Protein AF-A0A7Z0Q313-F1 (afdb_monomer_lite)

pLDDT: mean 88.93, std 9.53, range [57.19, 98.25]

Structure (mmCIF, N/CA/C/O backbone):
data_AF-A0A7Z0Q313-F1
#
_entry.id   AF-A0A7Z0Q313-F1
#
loop_
_atom_site.group_PDB
_atom_site.id
_atom_site.type_symbol
_atom_site.label_atom_id
_atom_site.label_alt_id
_atom_site.label_comp_id
_atom_site.label_asym_id
_atom_site.label_entity_id
_atom_site.label_seq_id
_atom_site.pdbx_PDB_ins_code
_atom_site.Cartn_x
_atom_site.Cartn_y
_atom_site.Cartn_z
_atom_site.occupancy
_atom_site.B_iso_or_equiv
_atom_site.auth_seq_id
_atom_site.auth_comp_id
_atom_site.auth_asym_id
_atom_site.auth_atom_id
_atom_site.pdbx_PDB_model_num
ATOM 1 N N . PRO A 1 1 ? 11.919 3.419 -2.870 1.00 87.50 1 PRO A N 1
ATOM 2 C CA . PRO A 1 1 ? 10.670 4.150 -3.193 1.00 87.50 1 PRO A CA 1
ATOM 3 C C . PRO A 1 1 ? 10.654 4.450 -4.692 1.00 87.50 1 PRO A C 1
ATOM 5 O O . PRO A 1 1 ? 11.683 4.882 -5.207 1.00 87.50 1 PRO A O 1
ATOM 8 N N . LEU A 1 2 ? 9.529 4.216 -5.371 1.00 93.06 2 LEU A N 1
ATOM 9 C CA . LEU A 1 2 ? 9.361 4.564 -6.782 1.00 93.06 2 LEU A CA 1
ATOM 10 C C . LEU A 1 2 ? 8.771 5.970 -6.882 1.00 93.06 2 LEU A C 1
ATOM 12 O O . LEU A 1 2 ? 7.584 6.162 -6.637 1.00 93.06 2 LEU A O 1
ATOM 16 N N . VAL A 1 3 ? 9.612 6.948 -7.206 1.00 92.19 3 VAL A N 1
ATOM 17 C CA . VAL A 1 3 ? 9.169 8.329 -7.424 1.00 92.19 3 VAL A CA 1
ATOM 18 C C . VAL A 1 3 ? 8.638 8.446 -8.847 1.00 92.19 3 VAL A C 1
ATOM 20 O O . VAL A 1 3 ? 9.339 8.097 -9.796 1.00 92.19 3 VAL A O 1
ATOM 23 N N . LEU A 1 4 ? 7.405 8.927 -8.991 1.00 91.19 4 LEU A N 1
ATOM 24 C CA . LEU A 1 4 ? 6.810 9.184 -10.296 1.00 91.19 4 LEU A CA 1
ATOM 25 C C . LEU A 1 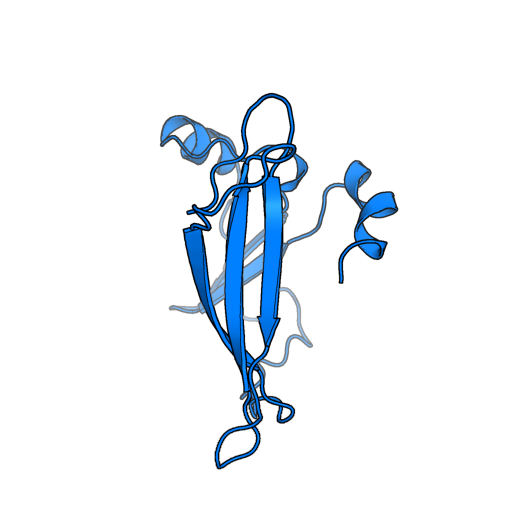4 ? 7.129 10.619 -10.729 1.00 91.19 4 LEU A C 1
ATOM 27 O O . LEU A 1 4 ? 6.913 11.543 -9.941 1.00 91.19 4 LEU A O 1
ATOM 31 N N . PRO A 1 5 ? 7.647 10.825 -11.950 1.00 90.44 5 PRO A N 1
ATOM 32 C CA . PRO A 1 5 ? 7.867 12.167 -12.457 1.00 90.44 5 PRO A CA 1
ATOM 33 C C . PRO A 1 5 ? 6.521 12.843 -12.739 1.00 90.44 5 PRO A C 1
ATOM 35 O O . PRO A 1 5 ? 5.569 12.198 -13.173 1.00 90.44 5 PRO A O 1
ATOM 38 N N . GLU A 1 6 ? 6.456 14.163 -12.556 1.00 90.19 6 GLU A N 1
ATOM 39 C CA . GLU A 1 6 ? 5.253 14.955 -12.868 1.00 90.19 6 GLU A CA 1
ATOM 40 C C . GLU A 1 6 ? 4.841 14.855 -14.345 1.00 90.19 6 GLU A C 1
ATOM 42 O O . GLU A 1 6 ? 3.678 15.046 -14.697 1.00 90.19 6 GLU A O 1
ATOM 47 N N . ARG A 1 7 ? 5.812 14.595 -15.229 1.00 89.75 7 ARG A N 1
ATOM 48 C CA . ARG A 1 7 ? 5.632 14.474 -16.677 1.00 89.75 7 ARG A CA 1
ATOM 49 C C . ARG A 1 7 ? 6.444 13.303 -17.211 1.00 89.75 7 ARG A C 1
ATOM 51 O O . ARG A 1 7 ? 7.544 13.037 -16.736 1.00 89.75 7 ARG A O 1
ATOM 58 N N . GLY A 1 8 ? 5.927 12.666 -18.255 1.00 88.56 8 GLY A N 1
ATOM 59 C CA . GLY A 1 8 ? 6.519 11.456 -18.819 1.00 88.56 8 GLY A CA 1
ATOM 60 C C . GLY A 1 8 ? 6.052 10.212 -18.070 1.00 88.56 8 GLY A C 1
ATOM 61 O O . GLY A 1 8 ? 4.932 10.168 -17.568 1.00 88.56 8 GLY A O 1
ATOM 62 N N . GLY A 1 9 ? 6.898 9.189 -18.019 1.00 90.69 9 GLY A N 1
ATOM 63 C CA . GLY A 1 9 ? 6.566 7.934 -17.360 1.00 90.69 9 GLY A CA 1
ATOM 64 C C . GLY A 1 9 ? 7.797 7.201 -16.854 1.00 90.69 9 GLY A C 1
ATOM 65 O O . GLY A 1 9 ? 8.932 7.651 -17.019 1.00 90.69 9 GLY A O 1
ATOM 66 N N . VAL A 1 10 ? 7.551 6.045 -16.252 1.00 93.44 10 VAL A N 1
ATOM 67 C CA . VAL A 1 10 ? 8.585 5.094 -15.846 1.00 93.44 10 VAL A CA 1
ATOM 68 C C . VAL A 1 10 ? 8.338 3.768 -16.550 1.00 93.44 10 VAL A C 1
ATOM 70 O O . VAL A 1 10 ? 7.198 3.310 -16.648 1.00 93.44 10 VAL A O 1
ATOM 73 N N . SER A 1 11 ? 9.403 3.145 -17.038 1.00 93.44 11 SER A N 1
ATOM 74 C CA . SER A 1 11 ? 9.369 1.752 -17.473 1.00 93.44 11 SER A CA 1
ATOM 75 C C . SER A 1 11 ? 9.367 0.868 -16.231 1.00 93.44 11 SER A C 1
ATOM 77 O O . SER A 1 11 ? 10.196 1.060 -15.341 1.00 93.44 11 SER A O 1
ATOM 79 N N . LEU A 1 12 ? 8.447 -0.094 -16.159 1.00 94.25 12 LEU A N 1
ATOM 80 C CA . LEU A 1 12 ? 8.364 -1.062 -15.066 1.00 94.25 12 LEU A CA 1
ATOM 81 C C . LEU A 1 12 ? 8.791 -2.447 -15.537 1.00 94.25 12 LEU A C 1
ATOM 83 O O . LEU A 1 12 ? 8.383 -2.902 -16.603 1.00 94.25 12 LEU A O 1
ATOM 87 N N . GLN A 1 13 ? 9.563 -3.138 -14.701 1.00 95.50 13 GLN A N 1
ATOM 88 C CA . GLN A 1 13 ? 9.922 -4.534 -14.917 1.00 95.50 13 GLN A CA 1
ATOM 89 C C . GLN A 1 13 ? 9.678 -5.338 -13.643 1.00 95.50 13 GLN A C 1
ATOM 91 O O . GLN A 1 13 ? 10.228 -5.040 -12.581 1.00 95.50 13 GLN A O 1
ATOM 96 N N . VAL A 1 14 ? 8.874 -6.392 -13.765 1.00 97.25 14 VAL A N 1
ATOM 97 C CA . VAL A 1 14 ? 8.660 -7.382 -12.708 1.00 97.25 14 VAL A CA 1
ATOM 98 C C . VAL A 1 14 ? 9.361 -8.666 -13.124 1.00 97.25 14 VAL A C 1
ATOM 100 O O . VAL A 1 14 ? 8.997 -9.281 -14.124 1.00 97.25 14 VAL A O 1
ATOM 103 N N . VAL A 1 15 ? 10.384 -9.061 -12.371 1.00 97.81 15 VAL A N 1
ATOM 104 C CA . VAL A 1 15 ? 11.167 -10.269 -12.652 1.00 97.81 15 VAL A CA 1
ATOM 105 C C . VAL A 1 15 ? 10.737 -11.360 -11.689 1.00 97.81 15 VAL A C 1
ATOM 107 O O . VAL A 1 15 ? 10.855 -11.191 -10.474 1.00 97.81 15 VAL A O 1
ATOM 110 N N . VAL A 1 16 ? 10.268 -12.479 -12.238 1.00 97.69 16 VAL A N 1
ATOM 111 C CA . VAL A 1 16 ? 9.929 -13.692 -11.489 1.00 97.69 16 VAL A CA 1
ATOM 112 C C . VAL A 1 16 ? 10.971 -14.756 -11.806 1.00 97.69 16 VAL A C 1
ATOM 114 O O . VAL A 1 16 ? 11.135 -15.151 -12.960 1.00 97.69 16 VAL A O 1
ATOM 117 N N . GLY A 1 17 ? 11.690 -15.206 -10.782 1.00 95.94 17 GLY A N 1
ATOM 118 C CA . GLY A 1 17 ? 12.730 -16.214 -10.932 1.00 95.94 17 GLY A CA 1
ATOM 119 C C . GLY A 1 17 ? 12.196 -17.640 -11.084 1.00 95.94 17 GLY A C 1
ATOM 120 O O . GLY A 1 17 ? 10.992 -17.928 -11.011 1.00 95.94 17 GLY A O 1
ATOM 121 N N . ALA A 1 18 ? 13.139 -18.563 -11.275 1.00 95.69 18 ALA A N 1
ATOM 122 C CA . ALA A 1 18 ? 12.864 -19.991 -11.201 1.00 95.69 18 ALA A CA 1
ATOM 123 C C . ALA A 1 18 ? 12.277 -20.362 -9.828 1.00 95.69 18 ALA A C 1
ATOM 125 O O . ALA A 1 18 ? 12.472 -19.655 -8.841 1.00 95.69 18 ALA A O 1
ATOM 126 N N . ALA A 1 19 ? 11.527 -21.463 -9.778 1.00 94.25 19 ALA A N 1
ATOM 127 C CA . ALA A 1 19 ? 11.061 -21.986 -8.503 1.00 94.25 19 ALA A CA 1
ATOM 128 C C . ALA A 1 19 ? 12.263 -22.469 -7.684 1.00 94.25 19 ALA A C 1
ATOM 130 O O . ALA A 1 19 ? 13.128 -23.167 -8.212 1.00 94.25 19 ALA A O 1
ATOM 131 N N . GLU A 1 20 ? 12.296 -22.082 -6.416 1.00 91.44 20 GLU A N 1
ATOM 132 C CA . GLU A 1 20 ? 13.240 -22.594 -5.428 1.00 91.44 20 GLU A CA 1
ATOM 133 C C . GLU A 1 20 ? 12.702 -23.879 -4.784 1.00 91.44 20 GLU A C 1
ATOM 135 O O . GLU A 1 20 ? 11.534 -24.253 -4.958 1.00 91.44 20 GLU A O 1
ATOM 140 N N . ASP A 1 21 ? 13.545 -24.523 -3.977 1.00 8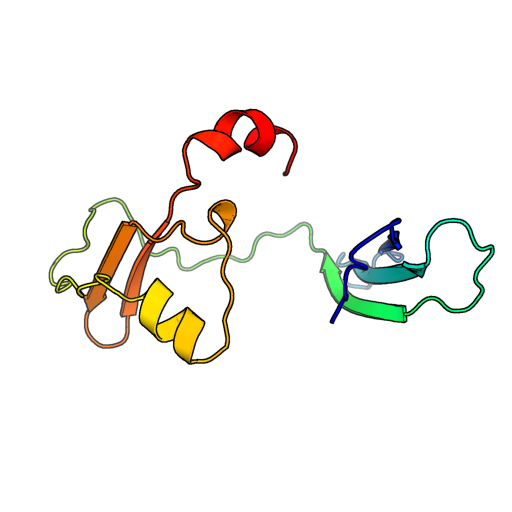1.38 21 ASP A N 1
ATOM 141 C CA . ASP A 1 21 ? 13.131 -25.611 -3.096 1.00 81.38 21 ASP A CA 1
ATOM 142 C C . ASP A 1 21 ? 11.949 -25.156 -2.217 1.00 81.38 21 ASP A C 1
ATOM 144 O O . ASP A 1 21 ? 11.988 -24.110 -1.566 1.00 81.38 21 ASP A O 1
ATOM 148 N N . GLY A 1 22 ? 10.855 -25.924 -2.234 1.00 82.19 22 GLY A N 1
ATOM 149 C CA . GLY A 1 22 ? 9.590 -25.552 -1.585 1.00 82.19 22 GLY A CA 1
ATOM 150 C C . GLY A 1 22 ? 8.592 -24.805 -2.482 1.00 82.19 22 GLY A C 1
ATOM 151 O O . GLY A 1 22 ? 7.521 -24.431 -2.012 1.00 82.19 22 GLY A O 1
ATOM 152 N N . GLY A 1 23 ? 8.897 -24.605 -3.770 1.00 89.06 23 GLY A N 1
ATOM 153 C CA . GLY A 1 23 ? 7.931 -24.169 -4.789 1.00 89.06 23 GLY A CA 1
ATOM 154 C C . GLY A 1 23 ? 7.639 -22.667 -4.829 1.00 89.06 23 GLY A C 1
ATOM 155 O O . GLY A 1 23 ? 6.857 -22.219 -5.672 1.00 89.06 23 GLY A O 1
ATOM 156 N N . ARG A 1 24 ? 8.276 -21.875 -3.960 1.00 93.81 24 ARG A N 1
ATOM 157 C CA . ARG A 1 24 ? 8.216 -20.409 -4.019 1.00 93.81 24 ARG A CA 1
ATOM 158 C C . ARG A 1 24 ? 9.094 -19.869 -5.149 1.00 93.81 24 ARG A C 1
ATOM 160 O O . ARG A 1 24 ? 10.068 -20.504 -5.546 1.00 93.81 24 ARG A O 1
ATOM 167 N N . ARG A 1 25 ? 8.779 -18.676 -5.648 1.00 96.56 25 ARG A N 1
ATOM 168 C CA . ARG A 1 25 ? 9.549 -17.988 -6.697 1.00 96.56 25 ARG A CA 1
ATOM 169 C C . ARG A 1 25 ? 9.994 -16.620 -6.203 1.00 96.56 25 ARG A C 1
ATOM 171 O O . ARG A 1 25 ? 9.129 -15.874 -5.744 1.00 96.56 25 ARG A O 1
ATOM 178 N N . PRO A 1 26 ? 11.281 -16.251 -6.298 1.00 97.19 26 PRO A N 1
ATOM 179 C CA . PRO A 1 26 ? 11.695 -14.896 -5.984 1.00 97.19 26 PRO A CA 1
ATOM 180 C C . PRO A 1 26 ? 11.064 -13.931 -6.993 1.00 97.19 26 PRO A C 1
ATOM 182 O O . PRO A 1 26 ? 11.018 -14.209 -8.193 1.00 97.19 26 PRO A O 1
ATOM 185 N N . VAL A 1 27 ? 10.572 -12.800 -6.502 1.00 98.06 27 VAL A N 1
ATOM 186 C CA . VAL A 1 27 ? 10.024 -11.711 -7.313 1.00 98.06 27 VAL A CA 1
ATOM 187 C C . VAL A 1 27 ? 10.742 -10.416 -6.978 1.00 98.06 27 VAL A C 1
ATOM 189 O O . VAL A 1 27 ? 11.032 -10.134 -5.815 1.00 98.06 27 VAL A O 1
ATOM 192 N N . THR A 1 28 ? 11.039 -9.618 -7.997 1.00 98.25 28 THR A N 1
ATOM 193 C CA . THR A 1 28 ? 11.615 -8.279 -7.834 1.00 98.25 28 THR A CA 1
ATOM 194 C C . THR A 1 28 ? 10.922 -7.285 -8.754 1.00 98.25 28 THR A C 1
ATOM 196 O O . THR A 1 28 ? 10.525 -7.636 -9.864 1.00 98.25 28 THR A O 1
ATOM 199 N N . VAL A 1 29 ? 10.768 -6.048 -8.282 1.00 98.00 29 VAL A N 1
ATOM 200 C CA . VAL A 1 29 ? 10.154 -4.947 -9.034 1.00 98.00 29 VAL A CA 1
ATOM 201 C C . VAL A 1 29 ? 11.201 -3.868 -9.251 1.00 98.00 29 VAL A C 1
ATOM 203 O O . VAL A 1 29 ? 11.780 -3.358 -8.286 1.00 98.00 29 VAL A O 1
ATOM 206 N N . HIS A 1 30 ? 11.423 -3.520 -10.513 1.00 96.81 30 HIS A N 1
ATOM 207 C CA . HIS A 1 30 ? 12.378 -2.513 -10.945 1.00 96.81 30 HIS A CA 1
ATOM 208 C C . HIS A 1 30 ? 11.693 -1.417 -11.756 1.00 96.81 30 HIS A C 1
ATOM 210 O O . HIS A 1 30 ? 10.663 -1.653 -12.394 1.00 96.81 30 HIS A O 1
ATOM 216 N N . SER A 1 31 ? 12.295 -0.231 -11.764 1.00 95.62 31 SER A N 1
ATOM 217 C CA . SER A 1 31 ? 11.926 0.829 -12.695 1.00 95.62 31 SER A CA 1
ATOM 218 C C . SER A 1 31 ? 13.143 1.500 -13.318 1.00 95.62 31 SER A C 1
ATOM 220 O O . SER A 1 31 ? 14.213 1.542 -12.708 1.00 95.62 31 SER A O 1
ATOM 222 N N . ALA A 1 32 ? 12.928 2.110 -14.475 1.00 93.62 32 ALA A N 1
ATOM 223 C CA . ALA A 1 32 ? 13.839 3.054 -15.112 1.00 93.62 32 ALA A CA 1
ATOM 224 C C . ALA A 1 32 ? 13.023 4.221 -15.709 1.00 93.62 32 ALA A C 1
ATOM 226 O O . ALA A 1 32 ? 11.807 4.073 -15.885 1.00 93.62 32 ALA A O 1
ATOM 227 N N . PRO A 1 33 ? 13.632 5.382 -16.004 1.00 90.69 33 PRO A N 1
ATOM 228 C CA . PRO A 1 33 ? 12.973 6.429 -16.786 1.00 90.69 33 PRO A CA 1
ATOM 229 C C . PRO A 1 33 ? 12.409 5.874 -18.105 1.00 90.69 33 PRO A C 1
ATOM 231 O O . PRO A 1 33 ? 13.028 5.022 -18.742 1.00 90.69 33 PRO A O 1
ATOM 234 N N . ALA A 1 34 ? 11.214 6.311 -18.510 1.00 85.88 34 ALA A N 1
ATOM 235 C CA . ALA A 1 34 ? 10.633 5.876 -19.779 1.00 85.88 34 ALA A CA 1
ATOM 236 C C . ALA A 1 34 ? 11.289 6.581 -20.977 1.00 85.88 34 ALA A C 1
ATOM 238 O O . ALA A 1 34 ? 11.569 7.775 -20.918 1.00 85.88 34 ALA A O 1
ATOM 239 N N . GLY A 1 35 ? 11.445 5.858 -22.091 1.00 76.12 35 GLY A N 1
ATOM 240 C CA . GLY A 1 35 ? 11.919 6.417 -23.366 1.00 76.12 35 GLY A CA 1
ATOM 241 C C . GLY A 1 35 ? 13.439 6.504 -23.523 1.00 76.12 35 GLY A C 1
ATOM 242 O O . GLY A 1 35 ? 13.905 6.952 -24.565 1.00 76.12 35 GLY A O 1
ATOM 243 N N . GLU A 1 36 ? 14.200 6.048 -22.532 1.00 68.12 36 GLU A N 1
ATOM 244 C CA . GLU A 1 36 ? 15.647 5.874 -22.622 1.00 68.12 36 GLU A CA 1
ATOM 245 C C . GLU A 1 36 ? 15.963 4.375 -22.597 1.00 68.12 36 GLU A C 1
ATOM 247 O O . GLU A 1 36 ? 15.424 3.643 -21.761 1.00 68.12 36 GLU A O 1
ATOM 252 N N . ASP A 1 37 ? 16.849 3.918 -23.489 1.00 66.69 37 ASP A N 1
ATOM 253 C CA . ASP A 1 37 ? 17.534 2.632 -23.328 1.00 66.69 37 ASP A CA 1
ATOM 254 C C . ASP A 1 37 ? 18.472 2.776 -22.125 1.00 66.69 37 ASP A C 1
ATOM 256 O O . ASP A 1 37 ? 19.640 3.150 -22.228 1.00 66.69 37 ASP A O 1
ATOM 260 N N . SER A 1 38 ? 17.882 2.612 -20.947 1.00 66.31 38 SER A N 1
ATOM 261 C CA . SER A 1 38 ? 18.522 2.830 -19.665 1.00 66.31 38 SER A CA 1
ATOM 262 C C . SER A 1 38 ? 19.050 1.503 -19.134 1.00 66.31 38 SER A C 1
ATOM 264 O O . SER A 1 38 ? 18.290 0.590 -18.805 1.00 66.31 38 SER A O 1
ATOM 266 N N . ASP A 1 39 ? 20.370 1.431 -18.974 1.00 72.44 39 ASP A N 1
ATOM 267 C CA . ASP A 1 39 ? 21.031 0.361 -18.220 1.00 72.44 39 ASP A CA 1
ATOM 268 C C . ASP A 1 39 ? 20.862 0.540 -16.693 1.00 72.44 39 ASP A C 1
ATOM 270 O O . ASP A 1 39 ? 21.267 -0.315 -15.903 1.00 72.44 39 ASP A O 1
ATOM 274 N N . SER A 1 40 ? 20.253 1.645 -16.245 1.00 84.38 40 SER A N 1
ATOM 275 C CA . SER A 1 40 ? 20.157 2.056 -14.839 1.00 84.38 40 SER A CA 1
ATOM 276 C C . SER A 1 40 ? 18.805 1.720 -14.199 1.00 84.38 40 SER A C 1
ATOM 278 O O . SER A 1 40 ? 18.105 2.570 -13.645 1.00 84.38 40 SER A O 1
ATOM 280 N N . TRP A 1 41 ? 18.454 0.434 -14.202 1.00 94.38 41 TRP A N 1
ATOM 281 C CA . TRP A 1 41 ? 17.291 -0.067 -13.468 1.00 94.38 41 TRP A CA 1
ATOM 282 C C . TRP A 1 41 ? 17.482 0.043 -11.951 1.00 94.38 41 TRP A C 1
ATOM 284 O O . TRP A 1 41 ? 18.464 -0.438 -11.385 1.00 94.38 41 TRP A O 1
ATOM 294 N N . THR A 1 42 ? 16.497 0.620 -11.263 1.00 95.38 42 THR A N 1
ATOM 295 C CA . THR A 1 42 ? 16.459 0.700 -9.796 1.00 95.38 42 THR A CA 1
ATOM 296 C C . THR A 1 42 ? 15.469 -0.311 -9.240 1.00 95.38 42 THR A C 1
ATOM 298 O O . THR A 1 42 ? 14.307 -0.330 -9.643 1.00 95.38 42 THR A O 1
ATOM 301 N N . ARG A 1 43 ? 15.902 -1.141 -8.284 1.00 97.00 43 ARG A N 1
ATOM 302 C CA . ARG A 1 43 ? 15.030 -2.091 -7.582 1.00 97.00 43 ARG A CA 1
ATOM 303 C C . ARG A 1 43 ? 14.272 -1.402 -6.449 1.00 97.00 43 ARG A C 1
ATOM 305 O O . ARG A 1 43 ? 14.891 -0.806 -5.571 1.00 97.00 43 ARG A O 1
ATOM 312 N N . HIS A 1 44 ? 12.950 -1.559 -6.422 1.00 97.44 44 HIS A N 1
ATOM 313 C CA . HIS A 1 44 ? 12.067 -0.964 -5.406 1.00 97.44 44 HIS A CA 1
ATOM 314 C C . HIS A 1 44 ? 11.529 -1.968 -4.401 1.00 97.44 44 HIS A C 1
ATOM 316 O O . HIS A 1 44 ? 11.324 -1.618 -3.242 1.00 97.44 44 HIS A O 1
ATOM 322 N N . ALA A 1 45 ? 11.303 -3.203 -4.844 1.00 97.56 45 ALA A N 1
ATOM 323 C CA . ALA A 1 45 ? 10.779 -4.270 -4.008 1.00 97.56 45 ALA A CA 1
ATOM 324 C C . ALA A 1 45 ? 11.406 -5.616 -4.381 1.00 97.56 45 ALA A C 1
ATOM 326 O O . ALA A 1 45 ? 11.789 -5.853 -5.531 1.00 97.56 45 ALA A O 1
ATOM 327 N N . SER A 1 46 ? 11.484 -6.502 -3.395 1.00 97.25 46 SER A N 1
ATOM 328 C CA . SER A 1 46 ? 11.889 -7.897 -3.548 1.00 97.25 46 SER A CA 1
ATOM 329 C C . SER A 1 46 ? 11.111 -8.763 -2.567 1.00 97.25 46 SER A C 1
ATOM 331 O O . SER A 1 46 ? 10.884 -8.341 -1.435 1.00 97.25 46 SER A O 1
ATOM 333 N N . GLY A 1 47 ? 10.750 -9.973 -2.972 1.00 96.06 47 GLY A N 1
ATOM 334 C CA . GLY A 1 47 ? 10.017 -10.909 -2.128 1.00 96.06 47 GLY A CA 1
ATOM 335 C C . GLY A 1 47 ? 9.880 -12.273 -2.784 1.00 96.06 47 GLY A C 1
ATOM 336 O O . GLY A 1 47 ? 10.659 -12.619 -3.672 1.00 96.06 47 GLY A O 1
ATOM 337 N N . TYR A 1 48 ? 8.871 -13.031 -2.362 1.00 95.56 48 TYR A N 1
ATOM 338 C CA . TYR A 1 48 ? 8.566 -14.347 -2.914 1.00 95.56 48 TYR A CA 1
ATOM 339 C C . TYR A 1 48 ? 7.084 -14.475 -3.248 1.00 95.56 48 TYR A C 1
ATOM 341 O O . TYR A 1 48 ? 6.228 -14.002 -2.504 1.00 95.56 48 TYR A O 1
ATOM 349 N N . LEU A 1 49 ? 6.797 -15.168 -4.344 1.00 94.19 49 LEU A N 1
ATOM 350 C CA . LEU A 1 49 ? 5.471 -15.656 -4.697 1.00 94.19 49 LEU A CA 1
ATOM 351 C C . LEU A 1 49 ? 5.365 -17.123 -4.284 1.00 94.19 49 LEU A C 1
ATOM 353 O O . LEU A 1 49 ? 6.279 -17.907 -4.541 1.00 94.19 49 LEU A O 1
ATOM 357 N N . THR A 1 50 ? 4.249 -17.500 -3.675 1.00 92.06 50 THR A N 1
ATOM 358 C CA . THR A 1 50 ? 3.923 -18.885 -3.322 1.00 92.06 50 THR A CA 1
ATOM 359 C C . THR A 1 50 ? 2.533 -19.228 -3.849 1.00 92.06 50 THR A C 1
ATOM 361 O O . THR A 1 50 ? 1.685 -18.349 -3.975 1.00 92.06 50 THR A O 1
ATOM 364 N N . SER A 1 51 ? 2.309 -20.498 -4.189 1.00 86.56 51 SER A N 1
ATOM 365 C CA . SER A 1 51 ? 0.984 -20.999 -4.584 1.00 86.56 51 SER A CA 1
ATOM 366 C C . SER A 1 51 ? 0.120 -21.382 -3.380 1.00 86.56 51 SER A C 1
ATOM 368 O O . SER A 1 51 ? -1.099 -21.476 -3.497 1.00 86.56 51 SER A O 1
ATOM 370 N N . THR A 1 52 ? 0.737 -21.584 -2.216 1.00 83.19 52 THR A N 1
ATOM 371 C CA . THR A 1 52 ? 0.044 -21.883 -0.965 1.00 83.19 52 THR A CA 1
ATOM 372 C C . THR A 1 52 ? -0.391 -20.588 -0.299 1.00 83.19 52 THR A C 1
ATOM 374 O O . THR A 1 52 ? 0.450 -19.775 0.087 1.00 83.19 52 THR A O 1
ATOM 377 N N . ALA A 1 53 ? -1.699 -20.418 -0.119 1.00 74.12 53 ALA A N 1
ATOM 378 C CA . ALA A 1 53 ? -2.210 -19.395 0.779 1.00 74.12 53 ALA A CA 1
ATOM 379 C C . ALA A 1 53 ? -1.719 -19.694 2.210 1.00 74.12 53 ALA A C 1
ATOM 381 O O . ALA A 1 53 ? -1.738 -20.860 2.625 1.00 74.12 53 ALA A O 1
ATOM 382 N N . PRO A 1 54 ? -1.278 -18.682 2.976 1.00 69.44 54 PRO A N 1
ATOM 383 C CA . PRO A 1 54 ? -1.104 -18.837 4.410 1.00 69.44 54 PRO A CA 1
ATOM 384 C C . PRO A 1 54 ? -2.408 -19.366 5.014 1.00 69.44 54 PRO A C 1
ATOM 386 O O . PRO A 1 54 ? -3.493 -18.925 4.637 1.00 69.44 54 PRO A O 1
ATOM 389 N N . VAL A 1 55 ? -2.314 -20.307 5.955 1.00 63.84 55 VAL A N 1
ATOM 390 C CA . VAL A 1 55 ? -3.463 -20.656 6.794 1.00 63.84 55 VAL A CA 1
ATOM 391 C C . VAL A 1 55 ? -3.681 -19.467 7.722 1.00 63.84 55 VAL A C 1
ATOM 393 O O . VAL A 1 55 ? -3.068 -19.380 8.785 1.00 63.84 55 VAL A O 1
ATOM 396 N N . GLU A 1 56 ? -4.472 -18.493 7.285 1.00 64.94 56 GLU A N 1
ATOM 397 C CA . GLU A 1 56 ? -4.848 -17.386 8.151 1.00 64.94 56 GLU A CA 1
ATOM 398 C C . GLU A 1 56 ? -5.740 -17.916 9.274 1.00 64.94 56 GLU A C 1
ATOM 400 O O . GLU A 1 56 ? -6.747 -18.587 9.039 1.00 64.94 56 GLU A O 1
ATOM 405 N N . ALA A 1 57 ? -5.395 -17.568 10.514 1.00 57.19 57 ALA A N 1
ATOM 406 C CA . ALA A 1 57 ? -6.357 -17.544 11.605 1.00 57.19 57 ALA A CA 1
ATOM 407 C C . ALA A 1 57 ? -7.314 -16.373 11.330 1.00 57.19 57 ALA A C 1
ATOM 409 O O . ALA A 1 57 ? -7.158 -15.287 11.882 1.00 57.19 57 ALA A O 1
ATOM 410 N N . GLY A 1 58 ? -8.226 -16.562 10.374 1.00 58.88 58 GLY A N 1
ATOM 411 C CA . GLY A 1 58 ? -9.115 -15.511 9.900 1.00 58.88 58 GLY A CA 1
ATOM 412 C C . GLY A 1 58 ? -9.963 -14.970 11.045 1.00 58.88 58 GLY A C 1
ATOM 413 O O . GLY A 1 58 ? -10.698 -15.716 11.695 1.00 58.88 58 GLY A O 1
ATOM 414 N N . VAL A 1 59 ? -9.878 -13.663 11.288 1.00 63.62 59 VAL A N 1
ATOM 415 C CA . VAL A 1 59 ? -10.882 -12.967 12.092 1.00 63.62 59 VAL A CA 1
ATOM 416 C C . VAL A 1 59 ? -12.193 -13.066 11.322 1.00 63.62 59 VAL A C 1
ATOM 418 O O . VAL A 1 59 ? -12.315 -12.571 10.204 1.00 63.62 59 VAL A O 1
ATOM 421 N N . VAL A 1 60 ? -13.173 -13.754 11.900 1.00 66.62 60 VAL A N 1
ATOM 422 C CA . VAL A 1 60 ? -14.478 -13.941 11.268 1.00 66.62 60 VAL A CA 1
ATOM 423 C C . VAL A 1 60 ? -15.236 -12.610 11.321 1.00 66.62 60 VAL A C 1
ATOM 425 O O . VAL A 1 60 ? -15.775 -12.233 12.358 1.00 66.62 60 VAL A O 1
ATOM 428 N N . LEU A 1 61 ? -15.276 -11.890 10.196 1.00 74.19 61 LEU A N 1
ATOM 429 C CA . LEU A 1 61 ? -15.965 -10.599 10.030 1.00 74.19 61 LEU A CA 1
ATOM 430 C C . LEU A 1 61 ? -17.483 -10.743 9.797 1.00 74.19 61 LEU A C 1
ATOM 432 O O . LEU A 1 61 ? -18.094 -9.932 9.110 1.00 74.19 61 LEU A O 1
ATOM 436 N N . THR A 1 62 ? -18.122 -11.787 10.331 1.00 80.81 62 THR A N 1
ATOM 437 C CA . THR A 1 62 ? -19.565 -12.025 10.125 1.00 80.81 62 THR A CA 1
ATOM 438 C C . THR A 1 62 ? -20.461 -11.031 10.867 1.00 80.81 62 THR A C 1
ATOM 440 O O . THR A 1 62 ? -21.662 -11.002 10.620 1.00 80.81 62 THR A O 1
ATOM 443 N N . GLU A 1 63 ? -19.904 -10.237 11.784 1.00 84.75 63 GLU A N 1
ATOM 444 C CA . GLU A 1 63 ? -20.609 -9.186 12.520 1.00 84.75 63 GLU A CA 1
ATOM 445 C C . GLU A 1 63 ? -19.842 -7.864 12.390 1.00 84.75 63 GLU A C 1
ATOM 447 O O . GLU A 1 63 ? -18.664 -7.788 12.751 1.00 84.75 63 GLU A O 1
ATOM 452 N N . TRP A 1 64 ? -20.511 -6.838 11.853 1.00 86.75 64 TRP A N 1
ATOM 453 C CA . TRP A 1 64 ? -19.923 -5.528 11.578 1.00 86.75 64 TRP A CA 1
ATOM 454 C C . TRP A 1 64 ? -20.865 -4.385 11.999 1.00 86.75 64 TRP A C 1
ATOM 456 O O . TRP A 1 64 ? -22.035 -4.405 11.607 1.00 86.75 64 TRP A O 1
ATOM 466 N N . PRO A 1 65 ? -20.382 -3.378 12.751 1.00 88.12 65 PRO A N 1
ATOM 467 C CA . PRO A 1 65 ? -19.053 -3.315 13.356 1.00 88.12 65 PRO A CA 1
ATOM 468 C C . PRO A 1 65 ? -18.859 -4.391 14.446 1.00 88.12 65 PRO A C 1
ATOM 470 O O . PRO A 1 65 ? -19.842 -4.890 14.999 1.00 88.12 65 PRO A O 1
ATOM 473 N N . PRO A 1 66 ? -17.612 -4.791 14.756 1.00 88.38 66 PRO A N 1
ATOM 474 C CA . PRO A 1 66 ? -17.360 -5.887 15.689 1.00 88.38 66 PRO A CA 1
ATOM 475 C C . PRO A 1 66 ? -17.911 -5.606 17.091 1.00 88.38 66 PRO A C 1
ATOM 477 O O . PRO A 1 66 ? -17.810 -4.489 17.603 1.00 88.38 66 PRO A O 1
ATOM 480 N N . ARG A 1 67 ? -18.442 -6.637 17.765 1.00 87.81 67 ARG A N 1
ATOM 481 C CA . ARG A 1 67 ? -18.906 -6.505 19.158 1.00 87.81 67 ARG A CA 1
ATOM 482 C C . ARG A 1 67 ? -17.803 -5.978 20.061 1.00 87.81 67 ARG A C 1
ATOM 484 O O . ARG A 1 67 ? -16.657 -6.430 19.982 1.00 87.81 67 ARG A O 1
ATOM 491 N N . GLN A 1 68 ? -18.208 -5.101 20.981 1.00 89.75 68 GLN A N 1
ATOM 492 C CA . GLN A 1 68 ? -17.336 -4.487 21.986 1.00 89.75 68 GLN A CA 1
ATOM 493 C C . GLN A 1 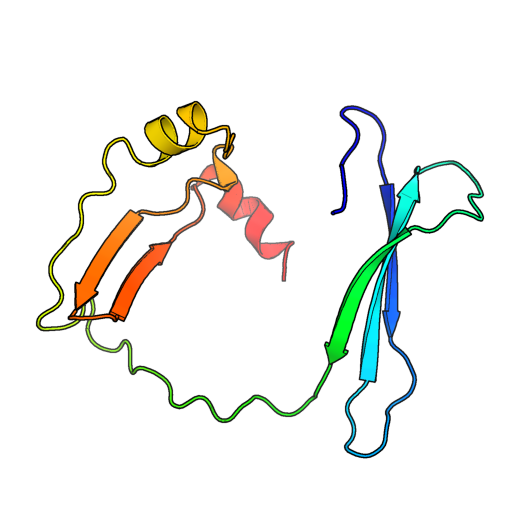68 ? -16.194 -3.656 21.374 1.00 89.75 68 GLN A C 1
ATOM 495 O O . GLN A 1 68 ? -15.202 -3.397 22.053 1.00 89.75 68 GLN A O 1
ATOM 500 N N . ALA A 1 69 ? -16.305 -3.270 20.099 1.00 93.94 69 ALA A N 1
ATOM 501 C CA . ALA A 1 69 ? -15.402 -2.315 19.482 1.00 93.94 69 ALA A CA 1
ATOM 502 C C . ALA A 1 69 ? -16.011 -0.912 19.565 1.00 93.94 69 ALA A C 1
ATOM 504 O O . ALA A 1 69 ? -17.152 -0.689 19.158 1.00 93.94 69 ALA A O 1
ATOM 505 N N . GLU A 1 70 ? -15.237 0.031 20.088 1.00 96.12 70 GLU A N 1
ATOM 506 C CA . GLU A 1 70 ? -15.655 1.423 20.229 1.00 96.12 70 GLU A CA 1
ATOM 507 C C . GLU A 1 70 ? -15.330 2.195 18.945 1.00 96.12 70 GLU A C 1
ATOM 509 O O . GLU A 1 70 ? -14.218 2.047 18.423 1.00 96.12 70 GLU A O 1
ATOM 514 N N . PRO A 1 71 ? -16.256 3.014 18.417 1.00 95.50 71 PRO A N 1
ATOM 515 C CA . PRO A 1 71 ? -15.986 3.835 17.245 1.00 95.50 71 PRO A CA 1
ATOM 516 C C . PRO A 1 71 ? -14.906 4.880 17.547 1.00 95.50 71 PRO A C 1
ATOM 518 O O . PRO A 1 71 ? -14.875 5.493 18.615 1.00 95.50 71 PRO A O 1
ATOM 521 N N . VAL A 1 72 ? -14.034 5.110 16.573 1.00 96.31 72 VAL A N 1
ATOM 522 C CA . VAL A 1 72 ? -12.999 6.145 16.596 1.00 96.31 72 VAL A CA 1
ATOM 523 C C . VAL A 1 72 ? -13.362 7.182 15.544 1.00 96.31 72 VAL A C 1
ATOM 525 O O . VAL A 1 72 ? -13.581 6.838 14.382 1.00 96.31 72 VAL A O 1
ATOM 528 N N . SER A 1 73 ? -13.436 8.453 15.947 1.00 93.75 73 SER A N 1
ATOM 529 C CA . SER A 1 73 ? -13.685 9.531 14.989 1.00 93.75 73 SER A CA 1
ATOM 530 C C . SER A 1 73 ? -12.538 9.623 13.984 1.00 93.75 73 SER A C 1
ATOM 532 O O . SER A 1 73 ? -11.366 9.607 14.360 1.00 93.75 73 SER A O 1
ATOM 534 N N . VAL A 1 74 ? -12.900 9.730 12.709 1.00 93.56 74 VAL A N 1
ATOM 535 C CA . VAL A 1 74 ? -11.985 9.967 11.582 1.00 93.56 74 VAL A CA 1
ATOM 536 C C . VAL A 1 74 ? -12.175 11.363 10.979 1.00 93.56 74 VAL A C 1
ATOM 538 O O . VAL A 1 74 ? -11.601 11.677 9.939 1.00 93.56 74 VAL A O 1
ATOM 541 N N . GLU A 1 75 ? -12.987 12.206 11.621 1.00 93.88 75 GLU A N 1
ATOM 542 C CA . GLU A 1 75 ? -13.203 13.593 11.209 1.00 93.88 75 GLU A CA 1
ATOM 543 C C . GLU A 1 75 ? -11.883 14.375 11.245 1.00 93.88 75 GLU A C 1
ATOM 545 O O . GLU A 1 75 ? -11.103 14.252 12.1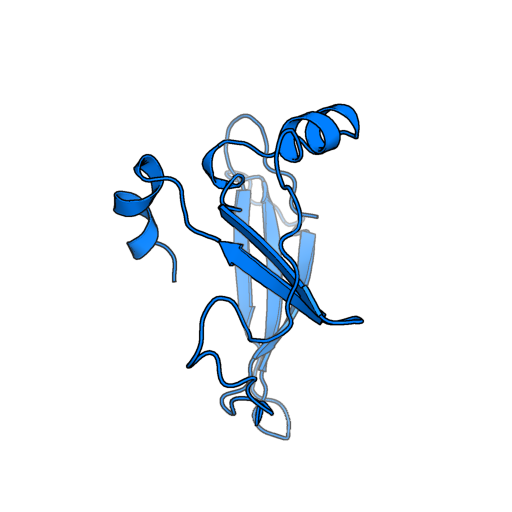89 1.00 93.88 75 GLU A O 1
ATOM 550 N N . GLY A 1 76 ? -11.600 15.133 10.183 1.00 93.25 76 GLY A N 1
ATOM 551 C CA . GLY A 1 76 ? -10.355 15.895 10.040 1.00 93.25 76 GLY A CA 1
ATOM 552 C C . GLY A 1 76 ? -9.082 15.047 9.893 1.00 93.25 76 GLY A C 1
ATOM 553 O O . GLY A 1 76 ? -7.995 15.608 9.780 1.00 93.25 76 GLY A O 1
ATOM 554 N N . LEU A 1 77 ? -9.167 13.708 9.855 1.00 94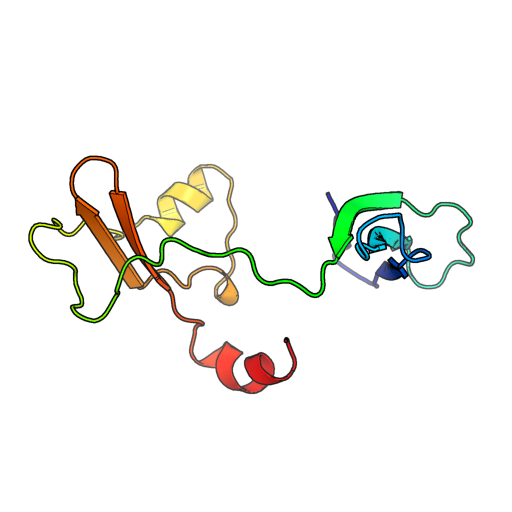.62 77 LEU A N 1
ATOM 555 C CA . LEU A 1 77 ? -7.986 12.834 9.801 1.00 94.62 77 LEU A CA 1
ATOM 556 C C . LEU A 1 77 ? -7.062 13.185 8.629 1.00 94.62 77 LEU A C 1
ATOM 558 O O . LEU A 1 77 ? -5.856 13.328 8.813 1.00 94.62 77 LEU A O 1
ATOM 562 N N . TYR A 1 78 ? -7.617 13.313 7.424 1.00 94.62 78 TYR A N 1
ATOM 563 C CA . TYR A 1 78 ? -6.819 13.587 6.229 1.00 94.62 78 TYR A CA 1
ATOM 564 C C . TYR A 1 78 ? -6.259 15.012 6.193 1.00 94.62 78 TYR A C 1
ATOM 566 O O . TYR A 1 78 ? -5.203 15.214 5.603 1.00 94.62 78 TYR A O 1
ATOM 574 N N . GLU A 1 79 ? -6.901 15.970 6.863 1.00 94.94 79 GLU A N 1
ATOM 575 C CA . GLU A 1 79 ? -6.389 17.338 7.025 1.00 94.94 79 GLU A CA 1
ATOM 576 C C . GLU A 1 79 ? -5.164 17.336 7.945 1.00 94.94 79 GLU A C 1
ATOM 578 O O . GLU A 1 79 ? -4.101 17.817 7.563 1.00 94.94 79 GLU A O 1
ATOM 583 N N . VAL A 1 80 ? -5.264 16.670 9.102 1.00 95.06 80 VAL A N 1
ATOM 584 C CA . VAL A 1 80 ? -4.137 16.491 10.033 1.00 95.06 80 VAL A CA 1
ATOM 585 C C . VAL A 1 80 ? -2.976 15.743 9.370 1.00 95.06 80 VAL A C 1
ATOM 587 O O . VAL A 1 80 ? -1.809 16.082 9.570 1.00 95.06 80 VAL A O 1
ATOM 590 N N . LEU A 1 81 ? -3.273 14.720 8.563 1.00 94.94 81 LEU A N 1
ATOM 591 C CA . LEU A 1 81 ? -2.257 13.993 7.802 1.00 94.94 81 LEU A CA 1
ATOM 592 C C . LEU A 1 81 ? -1.606 14.878 6.731 1.00 94.94 81 LEU A C 1
ATOM 594 O O . LEU A 1 81 ? -0.388 14.806 6.562 1.00 94.94 81 LEU A O 1
ATOM 598 N N . ALA A 1 82 ? -2.375 15.731 6.051 1.00 95.44 82 ALA A N 1
ATOM 599 C CA . ALA A 1 82 ? -1.843 16.685 5.083 1.00 95.44 82 ALA A CA 1
ATOM 600 C C . ALA A 1 82 ? -0.911 17.710 5.748 1.00 95.44 82 ALA A C 1
ATOM 602 O O . ALA A 1 82 ? 0.193 17.927 5.245 1.00 95.44 82 ALA A O 1
ATOM 603 N N . ASP A 1 83 ? -1.287 18.246 6.913 1.00 95.69 83 ASP A N 1
ATOM 604 C CA . ASP A 1 83 ? -0.445 19.149 7.714 1.00 95.69 83 ASP A CA 1
ATOM 605 C C . ASP A 1 83 ? 0.855 18.473 8.182 1.00 95.69 83 ASP A C 1
ATOM 607 O O . ASP A 1 83 ? 1.902 19.114 8.295 1.00 95.69 83 ASP A O 1
ATOM 611 N N . ALA A 1 84 ? 0.820 17.154 8.397 1.00 95.81 84 ALA A N 1
ATOM 612 C CA . ALA A 1 84 ? 1.994 16.337 8.700 1.00 95.81 84 ALA A CA 1
ATOM 613 C C . ALA A 1 84 ? 2.827 15.943 7.457 1.00 95.81 84 ALA A C 1
ATOM 615 O O . ALA A 1 84 ? 3.832 15.242 7.593 1.00 95.81 84 ALA A O 1
ATOM 616 N N . GLY A 1 85 ? 2.439 16.381 6.254 1.00 94.25 85 GLY A N 1
ATOM 617 C CA . GLY A 1 85 ? 3.157 16.140 4.996 1.00 94.25 85 GLY A CA 1
ATOM 618 C C . GLY A 1 85 ? 2.664 14.942 4.177 1.00 94.25 85 GLY A C 1
ATOM 619 O O . GLY A 1 85 ? 3.252 14.627 3.140 1.00 94.25 85 GLY A O 1
ATOM 620 N N . PHE A 1 86 ? 1.584 14.275 4.591 1.00 93.12 86 PHE A N 1
ATOM 621 C CA . PHE A 1 86 ? 0.969 13.178 3.841 1.00 93.12 86 PHE A CA 1
ATOM 622 C C . PHE A 1 86 ? -0.134 13.702 2.913 1.00 93.12 86 PHE A C 1
ATOM 624 O O . PHE A 1 86 ? -1.311 13.748 3.267 1.00 93.12 86 PHE A O 1
ATOM 631 N N . GLY A 1 87 ? 0.250 14.069 1.690 1.00 91.38 87 GLY A N 1
ATOM 632 C CA . GLY A 1 87 ? -0.663 14.547 0.647 1.00 91.38 87 GLY A CA 1
ATOM 633 C C . GLY A 1 87 ? -1.499 13.438 -0.000 1.00 91.38 87 GLY A C 1
ATOM 634 O O . GLY A 1 87 ? -1.346 13.166 -1.191 1.00 91.38 87 GLY A O 1
ATOM 635 N N . TYR A 1 88 ? -2.373 12.776 0.763 1.00 91.81 88 TYR A N 1
ATOM 636 C CA . TYR A 1 88 ? -3.294 11.778 0.213 1.00 91.81 88 TYR A CA 1
ATOM 637 C C . TYR A 1 88 ? -4.308 12.441 -0.725 1.00 91.81 88 TYR A C 1
ATOM 639 O O . TYR A 1 88 ? -5.183 13.182 -0.283 1.00 91.81 88 TYR A O 1
ATOM 647 N N . GLY A 1 89 ? -4.206 12.163 -2.026 1.00 91.56 89 GLY A N 1
ATOM 648 C CA . GLY A 1 89 ? -5.204 12.589 -3.009 1.00 91.56 89 GLY A CA 1
ATOM 649 C C . GLY A 1 89 ? -6.545 11.851 -2.846 1.00 91.56 89 GLY A C 1
ATOM 650 O O . GLY A 1 89 ? -6.593 10.832 -2.156 1.00 91.56 89 GLY A O 1
ATOM 651 N N . PRO A 1 90 ? -7.624 12.296 -3.520 1.00 89.19 90 PRO A N 1
ATOM 652 C CA . PRO A 1 90 ? -8.988 11.797 -3.296 1.00 89.19 90 PRO A CA 1
ATOM 653 C C . PRO A 1 90 ? -9.137 10.270 -3.369 1.00 89.19 90 PRO A C 1
ATOM 655 O O . PRO A 1 90 ? -9.820 9.674 -2.545 1.00 89.19 90 PRO A O 1
ATOM 658 N N . VAL A 1 91 ? -8.432 9.618 -4.301 1.00 91.56 91 VAL A N 1
ATOM 659 C CA . VAL A 1 91 ? -8.449 8.150 -4.475 1.00 91.56 91 VAL A CA 1
ATOM 660 C C . VAL A 1 91 ? -7.871 7.400 -3.267 1.00 91.56 91 VAL A C 1
ATOM 662 O O . VAL A 1 91 ? -8.280 6.277 -2.987 1.00 91.56 91 VAL A O 1
ATOM 665 N N . PHE A 1 92 ? -6.968 8.029 -2.515 1.00 91.75 92 PHE A N 1
ATOM 666 C CA . PHE A 1 92 ? -6.349 7.465 -1.313 1.00 91.75 92 PHE A CA 1
ATOM 667 C C . PHE A 1 92 ? -7.082 7.847 -0.017 1.00 91.75 92 PHE A C 1
ATOM 669 O O . PHE A 1 92 ? -6.721 7.361 1.057 1.00 91.75 92 PHE A O 1
ATOM 676 N N . GLN A 1 93 ? -8.133 8.669 -0.098 1.00 93.25 93 GLN A N 1
ATOM 677 C CA . GLN A 1 93 ? -8.957 9.062 1.046 1.00 93.25 93 GLN A CA 1
ATOM 678 C C . GLN A 1 93 ? -10.152 8.116 1.262 1.00 93.25 93 GLN A C 1
ATOM 680 O O . GLN A 1 93 ? -11.299 8.536 1.385 1.00 93.25 93 GLN A O 1
ATOM 685 N N . GLY A 1 94 ? -9.893 6.805 1.249 1.00 93.31 94 GLY A N 1
ATOM 686 C CA . GLY A 1 94 ? -10.937 5.774 1.248 1.00 93.31 94 GLY A CA 1
ATOM 687 C C . GLY A 1 94 ? -11.488 5.365 2.620 1.00 93.31 94 GLY A C 1
ATOM 688 O O . GLY A 1 94 ? -12.410 4.552 2.670 1.00 93.31 94 GLY A O 1
ATOM 689 N N . LEU A 1 95 ? -10.935 5.861 3.732 1.00 94.88 95 LEU A N 1
ATOM 690 C CA . LEU A 1 95 ? -11.340 5.447 5.081 1.00 94.88 95 LEU A CA 1
ATOM 691 C C . LEU A 1 95 ? -12.742 5.974 5.435 1.00 94.88 95 LEU A C 1
ATOM 693 O O . LEU A 1 95 ? -12.972 7.180 5.423 1.00 94.88 95 LEU A O 1
ATOM 697 N N . ARG A 1 96 ? -13.674 5.071 5.766 1.00 91.88 96 ARG A N 1
ATOM 698 C CA . ARG A 1 96 ? -15.083 5.389 6.075 1.00 91.88 96 ARG A CA 1
ATOM 699 C C . ARG A 1 96 ? -15.425 5.282 7.555 1.00 91.88 96 ARG A C 1
ATOM 701 O O . ARG A 1 96 ? -16.270 6.027 8.037 1.00 91.88 96 ARG A O 1
ATOM 708 N N . GLY A 1 97 ? -14.768 4.378 8.272 1.00 94.25 97 GLY A N 1
ATOM 709 C CA . GLY A 1 97 ? -14.996 4.175 9.697 1.00 94.25 97 GLY A CA 1
ATOM 710 C C . GLY A 1 97 ? -13.855 3.405 10.338 1.00 94.25 97 GLY A C 1
ATOM 711 O O . GLY A 1 97 ? -13.190 2.609 9.674 1.00 94.25 97 GLY A O 1
ATOM 712 N N . VAL A 1 98 ? -13.618 3.661 11.623 1.00 96.69 98 VAL A N 1
ATOM 713 C CA . VAL A 1 98 ? -12.622 2.955 12.432 1.00 96.69 98 VAL A CA 1
ATOM 714 C C . VAL A 1 98 ? -13.249 2.571 13.763 1.00 96.69 98 VAL A C 1
ATOM 716 O O . VAL A 1 98 ? -13.944 3.374 14.380 1.00 96.69 98 VAL A O 1
ATOM 719 N N . TRP A 1 99 ? -12.971 1.356 14.224 1.00 96.25 99 TRP A N 1
ATOM 720 C CA . TRP A 1 99 ? -13.363 0.868 15.541 1.00 96.25 99 TRP A CA 1
ATOM 721 C C . TRP A 1 99 ? -12.164 0.244 16.241 1.00 96.25 99 TRP A C 1
ATOM 723 O O . TRP A 1 99 ? -11.286 -0.336 15.597 1.00 96.25 99 TRP A O 1
ATOM 733 N N . ARG A 1 100 ? -12.125 0.335 17.569 1.00 96.00 100 ARG A N 1
ATOM 734 C CA . ARG A 1 100 ? -11.034 -0.206 18.379 1.00 96.00 100 ARG A CA 1
ATOM 735 C C . ARG A 1 100 ? -11.558 -1.128 19.469 1.00 96.00 100 ARG A C 1
ATOM 737 O O . ARG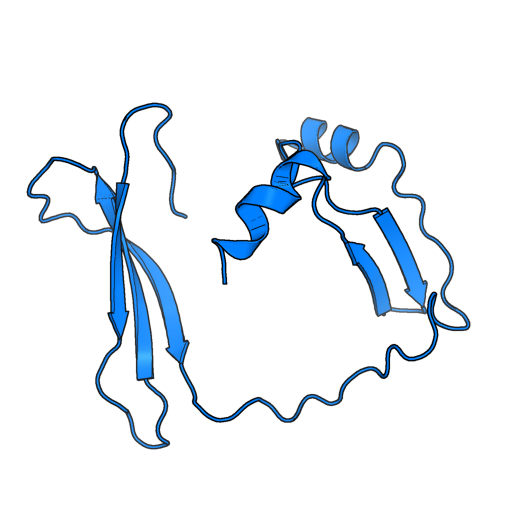 A 1 100 ? -12.457 -0.760 20.220 1.00 96.00 100 ARG A O 1
ATOM 744 N N . ARG A 1 101 ? -10.930 -2.296 19.609 1.00 94.19 101 ARG A N 1
ATOM 745 C CA . ARG A 1 101 ? -11.168 -3.237 20.713 1.00 94.19 101 ARG A CA 1
ATOM 746 C C . ARG A 1 101 ? -9.831 -3.622 21.336 1.00 94.19 101 ARG A C 1
ATOM 748 O O . ARG A 1 101 ? -9.060 -4.385 20.765 1.00 94.19 101 ARG A O 1
ATOM 755 N N . GLY A 1 102 ? -9.507 -3.050 22.494 1.00 92.12 102 GLY A N 1
ATOM 756 C CA . GLY A 1 102 ? -8.188 -3.232 23.108 1.00 92.12 102 GLY A CA 1
ATOM 757 C C . GLY A 1 102 ? -7.049 -2.756 22.189 1.00 92.12 102 GLY A C 1
ATOM 758 O O . GLY A 1 102 ? -6.872 -1.552 21.987 1.00 92.12 102 GLY A O 1
ATOM 759 N N . GLN A 1 103 ? -6.266 -3.699 21.653 1.00 92.25 103 GLN A N 1
ATOM 760 C CA . GLN A 1 103 ? -5.174 -3.438 20.698 1.00 92.25 103 GLN A CA 1
ATOM 761 C C . GLN A 1 103 ? -5.568 -3.694 19.233 1.00 92.25 103 GLN A C 1
ATOM 763 O O . GLN A 1 103 ? -4.785 -3.400 18.335 1.00 92.25 103 GLN A O 1
ATOM 768 N N . GLU A 1 104 ? -6.762 -4.230 18.982 1.00 91.69 104 GLU A N 1
ATOM 769 C CA . GLU A 1 104 ? -7.268 -4.471 17.633 1.00 91.69 104 GLU A CA 1
ATOM 770 C C . GLU A 1 104 ? -7.860 -3.184 17.054 1.00 91.69 104 GLU A C 1
ATOM 772 O O . GLU A 1 104 ? -8.601 -2.464 17.736 1.00 91.69 104 GLU A O 1
ATOM 777 N N . VAL A 1 105 ? -7.552 -2.918 15.785 1.00 93.38 105 VAL A N 1
ATOM 778 C CA . VAL A 1 105 ? -8.134 -1.829 14.999 1.00 93.38 105 VAL A CA 1
ATOM 779 C C . VAL A 1 105 ? -8.870 -2.442 13.819 1.00 93.38 105 VAL A C 1
ATOM 781 O O . VAL A 1 105 ? -8.304 -3.228 13.062 1.00 93.38 105 VAL A O 1
ATOM 784 N N . PHE A 1 106 ? -10.127 -2.056 13.667 1.00 93.19 106 PHE A N 1
ATOM 785 C CA . PHE A 1 106 ? -10.988 -2.429 12.557 1.00 93.19 106 PHE A CA 1
ATOM 786 C C . PHE A 1 106 ? -11.249 -1.183 11.727 1.00 93.19 106 PHE A C 1
ATOM 788 O O . PHE A 1 106 ? -11.479 -0.114 12.289 1.00 93.19 106 PHE A O 1
ATOM 795 N N . ALA A 1 107 ? -11.218 -1.312 10.407 1.00 94.31 107 ALA A N 1
ATOM 796 C CA . ALA A 1 107 ? -11.445 -0.197 9.505 1.00 94.31 107 ALA A CA 1
ATOM 797 C C . ALA A 1 107 ? -12.377 -0.610 8.372 1.00 94.31 107 ALA A C 1
ATOM 799 O O . ALA A 1 107 ? -12.261 -1.706 7.827 1.00 94.31 107 ALA A O 1
ATOM 800 N N . GLU A 1 108 ? -13.271 0.298 8.005 1.00 93.81 108 GLU A N 1
ATOM 801 C CA . GLU A 1 108 ? -14.025 0.231 6.764 1.00 93.81 108 GLU A CA 1
ATOM 802 C C . GLU A 1 108 ? -13.337 1.136 5.745 1.00 93.81 108 GLU A C 1
ATOM 804 O O . GLU A 1 108 ? -13.158 2.330 5.995 1.00 93.81 108 GLU A O 1
ATOM 809 N N . VAL A 1 109 ? -12.928 0.573 4.609 1.00 94.00 109 VAL A N 1
ATOM 810 C CA . VAL A 1 109 ? -12.224 1.301 3.549 1.00 94.00 109 VAL A CA 1
ATOM 811 C C . VAL A 1 109 ? -12.918 1.020 2.225 1.00 94.00 109 VAL A C 1
ATOM 813 O O . VAL A 1 109 ? -13.126 -0.136 1.862 1.00 94.00 109 VAL A O 1
ATOM 816 N N . ALA A 1 110 ? -13.266 2.074 1.496 1.00 92.69 110 ALA A N 1
ATOM 817 C CA . ALA A 1 110 ? -13.903 1.979 0.192 1.00 92.69 110 ALA A CA 1
ATOM 818 C C . ALA A 1 110 ? -13.348 3.047 -0.749 1.00 92.69 110 ALA A C 1
ATOM 820 O O . ALA A 1 110 ? -13.191 4.207 -0.360 1.00 92.69 110 ALA A O 1
ATOM 821 N N . LEU A 1 111 ? -13.108 2.667 -2.006 1.00 92.00 111 LEU A N 1
ATOM 822 C CA . LEU A 1 111 ? -12.728 3.617 -3.048 1.00 92.00 111 LEU A CA 1
ATOM 823 C C . LEU A 1 111 ? -13.798 4.715 -3.194 1.00 92.00 111 LEU A C 1
ATOM 825 O O . LEU A 1 111 ? -14.996 4.429 -3.053 1.00 92.00 111 LEU A O 1
ATOM 829 N N . PRO A 1 112 ? -13.403 5.962 -3.499 1.00 87.62 112 PRO A N 1
ATOM 830 C CA . PRO A 1 112 ? -14.359 6.988 -3.898 1.00 87.62 112 PRO A CA 1
ATOM 831 C C . PRO A 1 112 ? -15.051 6.581 -5.208 1.00 87.62 112 PRO A C 1
ATOM 833 O O . PRO A 1 112 ? -14.487 5.837 -6.015 1.00 87.62 112 PRO A O 1
ATOM 836 N N . GLN A 1 113 ? -16.296 7.026 -5.395 1.00 84.88 113 GLN A N 1
ATOM 837 C CA . GLN A 1 113 ? -17.185 6.528 -6.453 1.00 84.88 113 GLN A CA 1
ATOM 838 C C . GLN A 1 113 ? -16.609 6.748 -7.857 1.00 84.88 113 GLN A C 1
ATOM 840 O O . GLN A 1 113 ? -16.780 5.920 -8.751 1.00 84.88 113 GLN A O 1
ATOM 845 N N . GLU A 1 114 ? -15.873 7.839 -8.032 1.00 85.06 114 GLU A N 1
ATOM 846 C CA . GLU A 1 114 ? -15.224 8.243 -9.274 1.00 85.06 114 GLU A CA 1
ATOM 847 C C . GLU A 1 114 ? -14.180 7.215 -9.740 1.00 85.06 114 GLU A C 1
ATOM 849 O O . GLU A 1 114 ? -13.976 7.046 -10.939 1.00 85.06 114 GLU A O 1
ATOM 854 N N . ALA A 1 115 ? -13.560 6.483 -8.808 1.00 86.38 115 ALA A N 1
ATOM 855 C CA . ALA A 1 115 ? -12.556 5.464 -9.111 1.00 86.38 115 ALA A CA 1
ATOM 856 C C . ALA A 1 115 ? -13.161 4.081 -9.418 1.00 86.38 115 ALA A C 1
ATOM 858 O O . ALA A 1 115 ? -12.445 3.185 -9.867 1.00 86.38 115 ALA A O 1
ATOM 859 N N . TRP A 1 116 ? -14.467 3.870 -9.202 1.00 87.50 116 TRP A N 1
ATOM 860 C CA . TRP A 1 116 ? -15.084 2.540 -9.323 1.00 87.50 116 TRP A CA 1
ATOM 861 C C . TRP A 1 116 ? -15.026 1.980 -10.745 1.00 87.50 116 TRP A C 1
ATOM 863 O O . TRP A 1 116 ? -14.804 0.785 -10.924 1.00 87.50 116 TRP A O 1
ATOM 873 N N . ALA A 1 117 ? -15.198 2.835 -11.757 1.00 86.06 117 ALA A N 1
ATOM 874 C CA . ALA A 1 117 ? -15.169 2.412 -13.156 1.00 86.06 117 ALA A CA 1
ATOM 875 C C . ALA A 1 117 ? -13.784 1.891 -13.578 1.00 86.06 117 ALA A C 1
ATOM 877 O O . ALA A 1 117 ? -13.681 0.975 -14.393 1.00 86.06 117 ALA A O 1
ATOM 878 N N . GLU A 1 118 ? -12.720 2.461 -13.012 1.00 85.25 118 GLU A N 1
ATOM 879 C CA . GLU A 1 118 ? -11.345 2.059 -13.299 1.00 85.25 118 GLU A CA 1
ATOM 880 C C . GLU A 1 118 ? -10.868 0.918 -12.399 1.00 85.25 118 GLU A C 1
ATOM 882 O O . GLU A 1 118 ? -9.965 0.186 -12.797 1.00 85.25 118 GLU A O 1
ATOM 887 N N . ALA A 1 119 ? -11.492 0.727 -11.232 1.00 84.75 119 ALA A N 1
ATOM 888 C CA . ALA A 1 119 ? -11.079 -0.246 -10.224 1.00 84.75 119 ALA A CA 1
ATOM 889 C C . ALA A 1 119 ? -10.898 -1.658 -10.798 1.00 84.75 119 ALA A C 1
ATOM 891 O O . ALA A 1 119 ? -9.873 -2.278 -10.553 1.00 84.75 119 ALA A O 1
ATOM 892 N N . GLY A 1 120 ? -11.828 -2.131 -11.636 1.00 82.88 120 GLY A N 1
ATOM 893 C CA . GLY A 1 120 ? -11.755 -3.469 -12.240 1.00 82.88 120 GLY A CA 1
ATOM 894 C C . GLY A 1 120 ? -10.605 -3.677 -13.236 1.00 82.88 120 GLY A C 1
ATOM 895 O O . GLY A 1 120 ? -10.394 -4.795 -13.700 1.00 82.88 120 GLY A O 1
ATOM 896 N N . ARG A 1 121 ? -9.868 -2.618 -13.599 1.00 85.50 121 ARG A N 1
ATOM 897 C CA . ARG A 1 121 ? -8.645 -2.715 -14.414 1.00 85.50 121 ARG A CA 1
ATOM 898 C C . ARG A 1 121 ? -7.414 -3.056 -13.574 1.00 85.50 121 ARG A C 1
ATOM 900 O O . ARG A 1 121 ? -6.381 -3.411 -14.141 1.00 85.50 121 ARG A O 1
ATOM 907 N N . PHE A 1 122 ? -7.519 -2.915 -12.259 1.00 75.81 122 PHE A N 1
ATOM 908 C CA . PHE A 1 122 ? -6.491 -3.234 -11.282 1.00 75.81 122 PHE A CA 1
ATOM 909 C C . PHE A 1 122 ? -6.919 -4.523 -10.556 1.00 75.81 122 PHE A C 1
ATOM 911 O O . PHE A 1 122 ? -8.111 -4.758 -10.377 1.00 75.81 122 PHE A O 1
ATOM 918 N N . GLY A 1 123 ? -5.956 -5.406 -10.278 1.00 57.28 123 GLY A N 1
ATOM 919 C CA . GLY A 1 123 ? -6.211 -6.789 -9.842 1.00 57.28 123 GLY A CA 1
ATOM 920 C C . GLY A 1 123 ? -6.825 -6.931 -8.458 1.00 57.28 123 GLY A C 1
ATOM 921 O O . GLY A 1 123 ? -6.608 -6.029 -7.620 1.00 57.28 123 GLY A O 1
#

Sequence (123 aa):
PLVLPERGGVSLQVVVGAAEDGGRRPVTVHSAPAGEDSDSWTRHASGYLTSTAPVEAGVVLTEWPPRQAEPVSVEGLYEVLADAGFGYGPVFQGLRGVWRRGQEVFAEVALPQEAWAEAGRFG

Secondary structure (DSSP, 8-state):
--PPPSSS-EEEEEEE-PPPTTS-EEEEEEEEETTS--S--EEEEEEEE-SSPP-------SSSSPTTPEEE--TTHHHHHHHTT----GGG--EEEEEEETTEEEEEE---GGGHHHHTT--

Foldseek 3Di:
DDDADPDAGKDKDWDWADQDPVRKTKIWIWIDGPPDPDPDIDTDDIDIDHPDDPPDPDPPPPDPPDPPWAWDDCPCVVVVCVVVVNPQDQQRPFWDTWTDDPPDIDTDGDGDPVCPVVPVVPD

Radius of gyration: 19.91 Å; chains: 1; bounding box: 42×45×46 Å